Protein AF-A0A0R2UI13-F1 (afdb_monomer)

Radius of gyration: 18.14 Å; Cα contacts (8 Å, |Δi|>4): 57; chains: 1; bounding box: 34×24×58 Å

Sequence (85 aa):
MQAKSSALMHTVLMRWIGKTLILLGLIASIGSLWSETAWALYAPIYQYHEIMRLVEGLVPYYPFVPYLPMFLIAAGAYLIAKSSA

Secondary structure (DSSP, 8-state):
-HHHHHHHHHHHHHHHHHHHHHHHHHHHTSGGGTHHHHHHHHHHHHHH-HHHHHHHHH-SS-TTTTHHHHHHHHHHHHHHHHHH-

Nearest PDB structures (foldseek):
  2vrz-assembly1_B  TM=5.554E-01  e=1.442E+00  Staphylococcus aureus
  3zbh-assembly2_G  TM=5.735E-01  e=5.326E+00  Geobacillus thermodenitrificans
  3o9o-assembly1_B  TM=3.823E-01  e=3.730E+00  Streptococcus agalactiae NEM316

Mean predicted aligned error: 8.91 Å

Solvent-accessible surface area (backbone atoms only — not comparable to full-atom values): 4588 Å² total; per-residue (Å²): 117,69,68,62,53,54,52,51,52,51,30,54,49,36,37,51,54,12,52,50,29,30,51,50,11,59,57,44,61,48,45,87,82,46,49,67,61,56,44,63,71,39,46,65,60,53,76,76,32,74,69,51,59,55,50,37,78,76,37,84,67,64,89,50,62,71,48,53,19,49,47,29,30,50,53,9,51,49,35,36,52,62,52,73,107

Organism: NCBI:txid1655626

Foldseek 3Di:
DVVVVVLVVLLVVLLVQLVVLLVVLVVLLPVVVCVVVVCVVCVVVVVPDPVVVVVCVVPVPDPCNNVSSVVSNVSSVVSNVVSVD

pLDDT: mean 78.59, std 13.04, range [56.0, 96.69]

Structure (mmCIF, N/CA/C/O backbone):
data_AF-A0A0R2UI13-F1
#
_entry.id   AF-A0A0R2UI13-F1
#
loop_
_atom_site.group_PDB
_atom_site.id
_atom_site.type_symbol
_atom_site.label_atom_id
_atom_site.label_alt_id
_atom_site.label_comp_id
_atom_site.label_asym_id
_atom_site.label_entity_id
_atom_site.label_seq_id
_atom_site.pdbx_PDB_ins_code
_atom_site.Cartn_x
_atom_site.Cartn_y
_atom_site.Cartn_z
_atom_site.occupancy
_atom_site.B_iso_or_equiv
_atom_site.auth_seq_id
_atom_site.auth_comp_id
_atom_site.auth_asym_id
_atom_site.auth_atom_id
_atom_site.pdbx_PDB_model_num
ATOM 1 N N . MET A 1 1 ? -10.398 -8.730 36.901 1.00 59.22 1 MET A N 1
ATOM 2 C CA . MET A 1 1 ? -10.317 -7.349 36.356 1.00 59.22 1 MET A CA 1
ATOM 3 C C . MET A 1 1 ? -9.200 -7.174 35.322 1.00 59.22 1 MET A C 1
ATOM 5 O O . MET A 1 1 ? -9.434 -6.522 34.314 1.00 59.22 1 MET A O 1
ATOM 9 N N . GLN A 1 2 ? -8.035 -7.803 35.503 1.00 62.66 2 GLN A N 1
ATOM 10 C CA . GLN A 1 2 ? -6.862 -7.675 34.619 1.00 62.66 2 GLN A CA 1
ATOM 11 C C . GLN A 1 2 ? -7.109 -8.082 33.147 1.00 62.66 2 GLN A C 1
ATOM 13 O O . GLN A 1 2 ? -6.693 -7.373 32.236 1.00 62.66 2 GLN A O 1
ATOM 18 N N . ALA A 1 3 ? -7.879 -9.151 32.905 1.00 64.75 3 ALA A N 1
ATOM 19 C CA . ALA A 1 3 ? -8.203 -9.627 31.553 1.00 64.75 3 ALA A CA 1
ATOM 20 C C . ALA A 1 3 ? -9.036 -8.631 30.717 1.00 64.75 3 ALA A C 1
ATOM 22 O O . ALA A 1 3 ? -8.817 -8.493 29.518 1.00 64.75 3 ALA A O 1
ATOM 23 N N . LYS A 1 4 ? -9.955 -7.880 31.347 1.00 65.44 4 LYS A N 1
ATOM 24 C CA . LYS A 1 4 ? -10.754 -6.852 30.653 1.00 65.44 4 LYS A CA 1
ATOM 25 C C . LYS A 1 4 ? -9.906 -5.649 30.226 1.00 65.44 4 LYS A C 1
ATOM 27 O O . LYS A 1 4 ? -10.134 -5.102 29.154 1.00 65.44 4 LYS A O 1
ATOM 32 N N . SER A 1 5 ? -8.923 -5.264 31.043 1.00 71.31 5 SER A N 1
ATOM 33 C CA . SER A 1 5 ? -7.991 -4.170 30.729 1.00 71.31 5 SER A CA 1
ATOM 34 C C . SER A 1 5 ? -7.073 -4.527 29.551 1.00 71.31 5 SER A C 1
ATOM 36 O O . SER A 1 5 ? -6.915 -3.743 28.618 1.00 71.31 5 SER A O 1
ATOM 38 N N . SER A 1 6 ? -6.551 -5.758 29.537 1.00 77.25 6 SER A N 1
ATOM 39 C CA . SER A 1 6 ? -5.730 -6.281 28.436 1.00 77.25 6 SER A CA 1
ATOM 40 C C . SER A 1 6 ? -6.499 -6.338 27.109 1.00 77.25 6 SER A C 1
ATOM 42 O O . SER A 1 6 ? -5.965 -5.923 26.080 1.00 77.25 6 SER A O 1
ATOM 44 N N . ALA A 1 7 ? -7.757 -6.790 27.132 1.00 78.00 7 ALA A N 1
ATOM 45 C CA . ALA A 1 7 ? -8.598 -6.850 25.939 1.00 78.00 7 ALA A CA 1
ATOM 46 C C . ALA A 1 7 ? -8.889 -5.450 25.371 1.00 78.00 7 ALA A C 1
ATOM 48 O O . ALA A 1 7 ? -8.755 -5.226 24.171 1.00 78.00 7 ALA A O 1
ATOM 49 N N . LEU A 1 8 ? -9.201 -4.482 26.241 1.00 82.50 8 LEU A N 1
ATOM 50 C CA . LEU A 1 8 ? -9.419 -3.089 25.845 1.00 82.50 8 LEU A CA 1
ATOM 51 C C . LEU A 1 8 ? -8.163 -2.479 25.204 1.00 82.50 8 LEU A C 1
ATOM 53 O O . LEU A 1 8 ? -8.247 -1.839 24.156 1.00 82.50 8 LEU A O 1
ATOM 57 N N . MET A 1 9 ? -6.995 -2.698 25.813 1.00 86.25 9 MET A N 1
ATOM 58 C CA . MET A 1 9 ? -5.720 -2.184 25.313 1.00 86.25 9 MET A CA 1
ATOM 59 C C . MET A 1 9 ? -5.374 -2.772 23.940 1.00 86.25 9 MET A C 1
ATOM 61 O O . MET A 1 9 ? -4.953 -2.042 23.044 1.00 86.25 9 MET A O 1
ATOM 65 N N . HIS A 1 10 ? -5.631 -4.068 23.744 1.00 85.94 10 HIS A N 1
ATOM 66 C CA . HIS A 1 10 ? -5.467 -4.736 22.456 1.00 85.94 10 HIS A CA 1
ATOM 67 C C . HIS A 1 10 ? -6.404 -4.158 21.382 1.00 85.94 10 HIS A C 1
ATOM 69 O O . HIS A 1 10 ? -5.961 -3.852 20.275 1.00 85.94 10 HIS A O 1
ATOM 75 N N . THR A 1 11 ? -7.681 -3.931 21.703 1.00 88.06 11 THR A N 1
ATOM 76 C CA . THR A 1 11 ? -8.640 -3.302 20.780 1.00 88.06 11 THR A CA 1
ATOM 77 C C . THR A 1 11 ? -8.213 -1.892 20.378 1.00 88.06 11 THR A C 1
ATOM 79 O O . THR A 1 11 ? -8.233 -1.551 19.195 1.00 88.06 11 THR A O 1
ATOM 82 N N . VAL A 1 12 ? -7.795 -1.065 21.340 1.00 91.69 12 VAL A N 1
ATOM 83 C CA . VAL A 1 12 ? -7.322 0.301 21.065 1.00 91.69 12 VAL A CA 1
ATOM 84 C C . VAL A 1 12 ? -6.087 0.275 20.166 1.00 91.69 12 VAL A C 1
ATOM 86 O O . VAL A 1 12 ? -6.035 1.023 19.189 1.00 91.69 12 VAL A O 1
ATOM 89 N N . LEU A 1 13 ? -5.133 -0.614 20.445 1.00 93.38 13 LEU A N 1
ATOM 90 C CA . LEU A 1 13 ? -3.922 -0.767 19.645 1.00 93.38 13 LEU A CA 1
ATOM 91 C C . LEU A 1 13 ? -4.237 -1.184 18.202 1.00 93.38 13 LEU A C 1
ATOM 93 O O . LEU A 1 13 ? -3.754 -0.553 17.266 1.00 93.38 13 LEU A O 1
ATOM 97 N N . MET A 1 14 ? -5.100 -2.185 18.008 1.00 91.94 14 MET A N 1
ATOM 98 C CA . MET A 1 14 ? -5.493 -2.647 16.671 1.00 91.94 14 MET A CA 1
ATOM 99 C C . MET A 1 1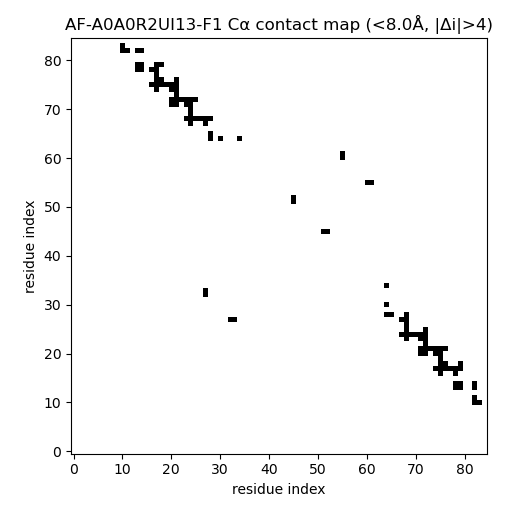4 ? -6.201 -1.558 15.861 1.00 91.94 14 MET A C 1
ATOM 101 O O . MET A 1 14 ? -5.946 -1.409 14.666 1.00 91.94 14 MET A O 1
ATOM 105 N N . ARG A 1 15 ? -7.040 -0.738 16.506 1.00 92.12 15 ARG A N 1
ATOM 106 C CA . ARG A 1 15 ? -7.671 0.420 15.857 1.00 92.12 15 ARG A CA 1
ATOM 107 C C . ARG A 1 15 ? -6.654 1.478 15.446 1.00 92.12 15 ARG A C 1
ATOM 109 O O . ARG A 1 15 ? -6.787 2.046 14.365 1.00 92.12 15 ARG A O 1
ATOM 116 N N . TRP A 1 16 ? -5.659 1.751 16.288 1.00 95.62 16 TRP A N 1
ATOM 117 C CA . TRP A 1 16 ? -4.580 2.683 15.960 1.00 95.62 16 TRP A CA 1
ATOM 118 C C . TRP A 1 16 ? -3.745 2.188 14.784 1.00 95.62 16 TRP A C 1
ATOM 120 O O . TRP A 1 16 ? -3.587 2.923 13.814 1.00 95.62 16 TRP A O 1
ATOM 130 N N . ILE A 1 17 ? -3.299 0.930 14.821 1.00 95.56 17 ILE A N 1
ATOM 131 C CA . ILE A 1 17 ? -2.562 0.303 13.715 1.00 95.56 17 ILE A CA 1
ATOM 132 C C . ILE A 1 17 ? -3.391 0.362 12.428 1.00 95.56 17 ILE A C 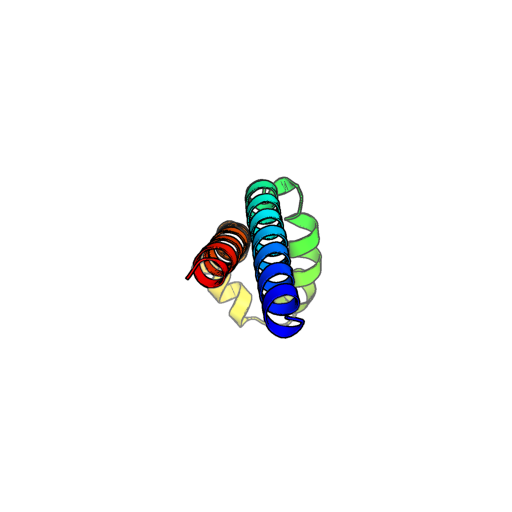1
ATOM 134 O O . ILE A 1 17 ? -2.885 0.778 11.388 1.00 95.56 17 ILE A O 1
ATOM 138 N N . GLY A 1 18 ? -4.679 0.017 12.500 1.00 95.31 18 GLY A N 1
ATOM 139 C CA . GLY A 1 18 ? -5.555 0.043 11.335 1.00 95.31 18 GLY A CA 1
ATOM 140 C C . GLY A 1 18 ? -5.722 1.439 10.728 1.00 95.31 18 GLY A C 1
ATOM 141 O O . GLY A 1 18 ? -5.634 1.591 9.512 1.00 95.31 18 GLY A O 1
ATOM 142 N N . LYS A 1 19 ? -5.879 2.482 11.555 1.00 96.12 19 LYS A N 1
ATOM 143 C CA . LYS A 1 19 ? -5.930 3.878 11.083 1.00 96.12 19 LYS A CA 1
ATOM 144 C C . LYS A 1 19 ? -4.620 4.309 10.427 1.00 96.12 19 LYS A C 1
ATOM 146 O O . LYS A 1 19 ? -4.655 4.945 9.377 1.00 96.12 19 LYS A O 1
ATOM 151 N N . THR A 1 20 ? -3.484 3.944 11.018 1.00 96.69 20 THR A N 1
ATOM 152 C CA . THR A 1 20 ? -2.161 4.242 10.457 1.00 96.69 20 THR A CA 1
ATOM 153 C C . THR A 1 20 ? -1.983 3.585 9.091 1.00 96.69 20 THR A C 1
ATOM 155 O O . THR A 1 20 ? -1.525 4.242 8.164 1.00 96.69 20 THR A O 1
ATOM 158 N N . LEU A 1 21 ? -2.402 2.327 8.926 1.00 95.38 21 LEU A N 1
ATOM 159 C CA . LEU A 1 21 ? -2.340 1.634 7.636 1.00 95.38 21 LEU A CA 1
ATOM 160 C C . LEU A 1 21 ? -3.212 2.302 6.569 1.00 95.38 21 LEU A C 1
ATOM 162 O O . LEU A 1 21 ? -2.751 2.487 5.447 1.00 95.38 21 LEU A O 1
ATOM 166 N N . ILE A 1 22 ? -4.429 2.728 6.918 1.00 96.12 22 ILE A N 1
ATOM 167 C CA . ILE A 1 22 ? -5.288 3.480 5.991 1.00 96.12 22 ILE A CA 1
ATOM 168 C C . ILE A 1 22 ? -4.608 4.786 5.573 1.00 96.12 22 ILE A C 1
ATOM 170 O O . ILE A 1 22 ? -4.548 5.082 4.383 1.00 96.12 22 ILE A O 1
ATOM 174 N N . LEU A 1 23 ? -4.056 5.547 6.525 1.00 95.19 23 LEU A N 1
ATOM 175 C CA . LEU A 1 23 ? -3.353 6.797 6.230 1.00 95.19 23 LEU A CA 1
ATOM 176 C C . LEU A 1 23 ? -2.150 6.560 5.304 1.00 95.19 23 LEU A C 1
ATOM 178 O O . LEU A 1 23 ? -1.978 7.280 4.324 1.00 95.19 23 LEU A O 1
ATOM 182 N N . LEU A 1 24 ? -1.353 5.526 5.580 1.00 92.06 24 LEU A N 1
ATOM 183 C CA . LEU A 1 24 ? -0.221 5.140 4.739 1.00 92.06 24 LEU A CA 1
ATOM 184 C C . LEU A 1 24 ? -0.669 4.725 3.336 1.00 92.06 24 LEU A C 1
ATOM 186 O O . LEU A 1 24 ? -0.028 5.117 2.370 1.00 92.06 2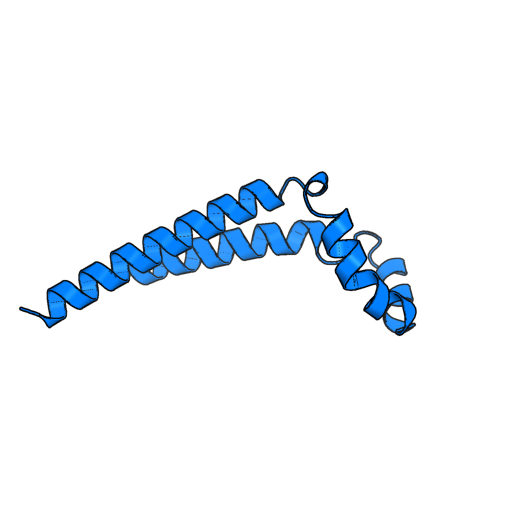4 LEU A O 1
ATOM 190 N N . GLY A 1 25 ? -1.774 3.989 3.204 1.00 90.19 25 GLY A N 1
ATOM 191 C CA . GLY A 1 25 ? -2.337 3.631 1.902 1.00 90.19 25 GLY A CA 1
ATOM 192 C C . GLY A 1 25 ? -2.838 4.844 1.114 1.00 90.19 25 GLY A C 1
ATOM 193 O O . GLY A 1 25 ? -2.592 4.947 -0.086 1.00 90.19 25 GLY A O 1
ATOM 194 N N . LEU A 1 26 ? -3.461 5.818 1.784 1.00 91.00 26 LEU A N 1
ATOM 19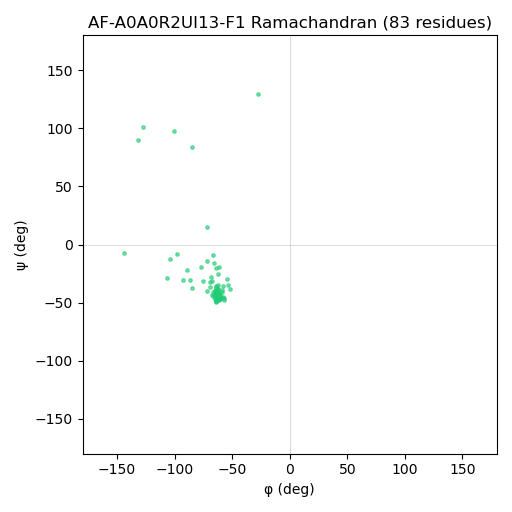5 C CA . LEU A 1 26 ? -3.861 7.083 1.159 1.00 91.00 26 LEU A CA 1
ATOM 196 C C . LEU A 1 26 ? -2.645 7.890 0.679 1.00 91.00 26 LEU A C 1
ATOM 198 O O . LEU A 1 26 ? -2.646 8.375 -0.447 1.00 91.00 26 LEU A O 1
ATOM 202 N N . ILE A 1 27 ? -1.581 7.978 1.482 1.00 87.62 27 ILE A N 1
ATOM 203 C CA . ILE A 1 27 ? -0.325 8.636 1.081 1.00 87.62 27 ILE A CA 1
ATOM 204 C C . ILE A 1 27 ? 0.329 7.881 -0.084 1.00 87.62 27 ILE A C 1
ATOM 206 O O . ILE A 1 27 ? 0.738 8.491 -1.069 1.00 87.62 27 ILE A O 1
ATOM 210 N N . ALA A 1 28 ? 0.366 6.549 -0.015 1.00 83.94 28 ALA A N 1
ATOM 211 C CA . ALA A 1 28 ? 0.904 5.693 -1.066 1.00 83.94 28 ALA A CA 1
ATOM 212 C C . ALA A 1 28 ? 0.085 5.758 -2.367 1.00 83.94 28 ALA A C 1
ATOM 214 O O . ALA A 1 28 ? 0.585 5.378 -3.421 1.00 83.94 28 ALA A O 1
ATOM 215 N N . SER A 1 29 ? -1.142 6.284 -2.343 1.00 81.88 29 SER A N 1
ATOM 216 C CA . SER A 1 29 ? -1.903 6.539 -3.575 1.00 81.88 29 SER A CA 1
ATOM 217 C C . SER A 1 29 ? -1.218 7.590 -4.463 1.00 81.88 29 SER A C 1
ATOM 219 O O . SER A 1 29 ? -1.446 7.62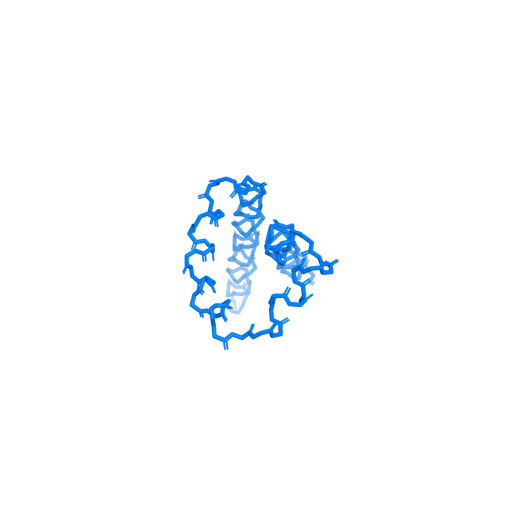9 -5.670 1.00 81.88 29 SER A O 1
ATOM 221 N N . ILE A 1 30 ? -0.325 8.407 -3.893 1.00 84.00 30 ILE A N 1
ATOM 222 C CA . ILE A 1 30 ? 0.550 9.316 -4.633 1.00 84.00 30 ILE A CA 1
ATOM 223 C C . ILE A 1 30 ? 1.793 8.532 -5.076 1.00 84.00 30 ILE A C 1
ATOM 225 O O . ILE A 1 30 ? 2.832 8.540 -4.415 1.00 84.00 30 ILE A O 1
ATOM 229 N N . GLY A 1 31 ? 1.672 7.827 -6.204 1.00 71.94 31 GLY A N 1
ATOM 230 C CA . GLY A 1 31 ? 2.719 6.942 -6.730 1.00 71.94 31 GLY A CA 1
ATOM 231 C C . GLY A 1 31 ? 4.090 7.611 -6.887 1.00 71.94 31 GLY A C 1
ATOM 232 O O . GLY A 1 31 ? 5.105 6.986 -6.600 1.00 71.94 31 GLY A O 1
ATOM 233 N N . SER A 1 32 ? 4.130 8.898 -7.246 1.00 76.31 32 SER A N 1
ATOM 234 C CA . SER A 1 32 ? 5.378 9.650 -7.446 1.00 76.31 32 SER A CA 1
ATOM 235 C C . SER A 1 32 ? 6.261 9.764 -6.199 1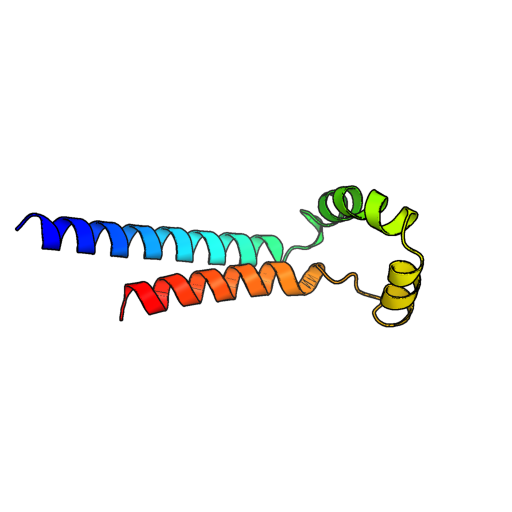.00 76.31 32 SER A C 1
ATOM 237 O O . SER A 1 32 ? 7.451 10.023 -6.333 1.00 76.31 32 SER A O 1
ATOM 239 N N . LEU A 1 33 ? 5.717 9.565 -4.993 1.00 78.75 33 LEU A N 1
ATOM 240 C CA . LEU A 1 33 ? 6.486 9.666 -3.747 1.00 78.75 33 LEU A CA 1
ATOM 241 C C . LEU A 1 33 ? 7.369 8.444 -3.470 1.00 78.75 33 LEU A C 1
ATOM 243 O O . LEU A 1 33 ? 8.272 8.518 -2.641 1.00 78.75 33 LEU A O 1
ATOM 247 N N . TRP A 1 34 ? 7.089 7.308 -4.104 1.00 77.12 34 TRP A N 1
ATOM 248 C CA . TRP A 1 34 ? 7.730 6.035 -3.763 1.00 77.12 34 TRP A CA 1
ATOM 249 C C . TRP A 1 34 ? 7.995 5.133 -4.971 1.00 77.12 34 TRP A C 1
ATOM 251 O O . TRP A 1 34 ? 8.674 4.117 -4.821 1.00 77.12 34 TRP A O 1
ATOM 261 N N . SER A 1 35 ? 7.504 5.489 -6.162 1.00 75.44 35 SER A N 1
ATOM 262 C CA . SER A 1 35 ? 7.651 4.691 -7.381 1.00 75.44 35 SER A CA 1
ATOM 263 C C . SER A 1 35 ? 9.108 4.442 -7.751 1.00 75.44 35 SER A C 1
ATOM 265 O O . SER A 1 35 ? 9.443 3.326 -8.129 1.00 75.44 35 SER A O 1
ATOM 267 N N . GLU A 1 36 ? 9.982 5.442 -7.609 1.00 78.88 36 GLU A N 1
ATOM 268 C CA . GLU A 1 36 ? 11.410 5.289 -7.915 1.00 78.88 36 GLU A CA 1
ATOM 269 C C . GLU A 1 36 ? 12.094 4.320 -6.950 1.00 78.88 36 GLU A C 1
ATOM 271 O O . GLU A 1 36 ? 12.818 3.424 -7.373 1.00 78.88 36 GLU A O 1
ATOM 276 N N . THR A 1 37 ? 11.810 4.442 -5.654 1.00 79.75 37 THR A N 1
ATOM 277 C CA . THR A 1 37 ? 12.353 3.546 -4.627 1.00 79.75 37 THR A CA 1
ATOM 278 C C . THR A 1 37 ? 11.846 2.116 -4.809 1.00 79.75 37 THR A C 1
ATOM 280 O O . THR A 1 37 ? 12.623 1.166 -4.728 1.00 79.75 37 THR A O 1
ATOM 283 N N . ALA A 1 38 ? 10.552 1.942 -5.091 1.00 76.50 38 ALA A N 1
ATOM 284 C CA . ALA A 1 38 ? 9.981 0.629 -5.380 1.00 76.50 38 ALA A CA 1
ATOM 285 C C . ALA A 1 38 ? 10.565 0.027 -6.661 1.00 76.50 38 ALA A C 1
ATOM 287 O O . ALA A 1 38 ? 10.870 -1.165 -6.691 1.00 76.50 38 ALA A O 1
ATOM 288 N N . TRP A 1 39 ? 10.782 0.847 -7.691 1.00 74.81 39 TRP A N 1
ATOM 289 C CA . TRP A 1 39 ? 11.461 0.421 -8.906 1.00 74.81 39 TRP A CA 1
ATOM 290 C C . TRP A 1 39 ? 12.905 0.006 -8.630 1.00 74.81 39 TRP A C 1
ATOM 292 O O . TRP A 1 39 ? 13.317 -1.053 -9.082 1.00 74.81 39 TRP A O 1
ATOM 302 N N . ALA A 1 40 ? 13.660 0.763 -7.835 1.00 80.75 40 ALA A N 1
ATOM 303 C CA . ALA A 1 40 ? 15.037 0.422 -7.480 1.00 80.75 40 ALA A CA 1
ATOM 304 C C . ALA A 1 40 ? 15.138 -0.902 -6.703 1.00 80.75 40 ALA A C 1
ATOM 306 O O . ALA A 1 40 ? 16.046 -1.692 -6.951 1.00 80.75 40 ALA A O 1
ATOM 307 N N . LEU A 1 41 ? 14.189 -1.177 -5.801 1.00 78.31 41 LEU A N 1
ATOM 308 C CA . LEU A 1 41 ? 14.098 -2.462 -5.096 1.00 78.31 41 LEU A CA 1
ATOM 309 C C . LEU A 1 41 ? 13.722 -3.616 -6.028 1.00 78.31 41 LEU A C 1
ATOM 311 O O . LEU A 1 41 ? 14.134 -4.754 -5.809 1.00 78.31 41 LEU A O 1
ATOM 315 N N . TYR A 1 42 ? 12.940 -3.327 -7.063 1.00 72.00 42 TYR A N 1
ATOM 316 C CA . TYR A 1 42 ? 12.485 -4.327 -8.012 1.00 72.00 42 TYR A CA 1
ATOM 317 C C . TYR A 1 42 ? 13.455 -4.581 -9.177 1.00 72.00 42 TYR A C 1
ATOM 319 O O . TYR A 1 42 ? 13.536 -5.703 -9.675 1.00 72.00 42 TYR A O 1
ATOM 327 N N . ALA A 1 43 ? 14.221 -3.575 -9.595 1.00 76.62 43 ALA A N 1
ATOM 328 C CA . ALA A 1 43 ? 15.111 -3.621 -10.749 1.00 76.62 43 ALA A CA 1
ATOM 329 C C . ALA A 1 43 ? 16.076 -4.825 -10.757 1.00 76.62 43 ALA A C 1
ATOM 331 O O . ALA A 1 43 ? 16.250 -5.415 -11.824 1.00 76.62 43 ALA A O 1
ATOM 332 N N . PRO A 1 44 ? 16.646 -5.277 -9.619 1.00 76.19 44 PRO A N 1
ATOM 333 C CA . PRO A 1 44 ? 17.441 -6.500 -9.594 1.00 76.19 44 PRO A CA 1
ATOM 334 C C . PRO A 1 44 ? 16.624 -7.725 -10.020 1.00 76.19 44 PRO A C 1
ATOM 336 O O . PRO A 1 44 ? 17.056 -8.494 -10.868 1.00 76.19 44 PRO A O 1
ATOM 339 N N . ILE A 1 45 ? 15.409 -7.892 -9.496 1.00 71.81 45 ILE A N 1
ATOM 340 C CA . ILE A 1 45 ? 14.535 -9.029 -9.828 1.00 71.81 45 ILE A CA 1
ATOM 341 C C . ILE A 1 45 ? 14.147 -8.982 -11.310 1.00 71.81 45 ILE A C 1
ATOM 343 O O . ILE A 1 45 ? 14.187 -10.011 -11.987 1.00 71.81 45 ILE A O 1
ATOM 347 N N . TYR A 1 46 ? 13.841 -7.783 -11.810 1.00 67.25 46 TYR A N 1
ATOM 348 C CA . TYR A 1 46 ? 13.518 -7.530 -13.212 1.00 67.25 46 TYR A CA 1
ATOM 349 C C . TYR A 1 46 ? 14.636 -7.942 -14.172 1.00 67.25 46 TYR A C 1
ATOM 351 O O . TYR A 1 46 ? 14.381 -8.580 -15.190 1.00 67.25 46 TYR A O 1
ATOM 359 N N . GLN A 1 47 ? 15.882 -7.593 -13.846 1.00 68.56 47 GLN A N 1
ATOM 360 C CA . GLN A 1 47 ? 17.037 -7.852 -14.705 1.00 68.56 47 GLN A CA 1
ATOM 361 C C . GLN A 1 47 ? 17.373 -9.343 -14.831 1.00 68.56 47 GLN A C 1
ATOM 363 O O . GLN A 1 47 ? 17.908 -9.749 -15.860 1.00 68.56 47 GLN A O 1
ATOM 368 N N . TYR A 1 48 ? 17.045 -10.160 -13.825 1.00 66.38 48 TYR A N 1
ATOM 369 C CA . TYR A 1 48 ? 17.396 -11.585 -13.807 1.00 66.38 48 TYR A CA 1
ATOM 370 C C . TYR A 1 48 ? 16.272 -12.533 -14.257 1.00 66.38 48 TYR A C 1
ATOM 372 O O . TYR A 1 48 ? 16.532 -13.724 -14.412 1.00 66.38 48 TYR A O 1
ATOM 380 N N . HIS A 1 49 ? 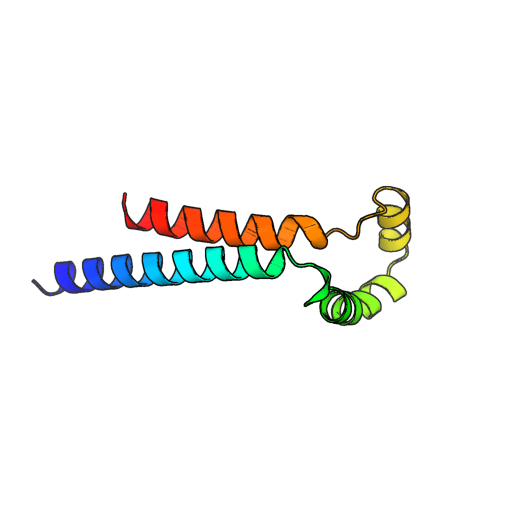15.039 -12.056 -14.473 1.00 64.44 49 HIS A N 1
ATOM 381 C CA . HIS A 1 49 ? 13.895 -12.932 -14.765 1.00 64.44 49 HIS A CA 1
ATOM 382 C C . HIS A 1 49 ? 13.150 -12.520 -16.041 1.00 64.44 49 HIS A C 1
ATOM 384 O O . HIS A 1 49 ? 12.291 -11.640 -16.018 1.00 64.44 49 HIS A O 1
ATOM 390 N N . GLU A 1 50 ? 13.398 -13.235 -17.146 1.00 66.69 50 GLU A N 1
ATOM 391 C CA . GLU A 1 50 ? 12.710 -13.029 -18.437 1.00 66.69 50 GLU A CA 1
ATOM 392 C C . GLU A 1 50 ? 11.177 -13.101 -18.338 1.00 66.69 50 GLU A C 1
ATOM 394 O O . GLU A 1 50 ? 10.467 -12.402 -19.062 1.00 66.69 50 GLU A O 1
ATOM 399 N N . ILE A 1 51 ? 10.662 -13.885 -17.387 1.00 65.88 51 ILE A N 1
ATOM 400 C CA . ILE A 1 51 ? 9.227 -14.011 -17.101 1.00 65.88 51 ILE A CA 1
ATOM 401 C C . ILE A 1 51 ? 8.611 -12.647 -16.756 1.00 65.88 51 ILE A C 1
ATOM 403 O O . ILE A 1 51 ? 7.485 -12.362 -17.160 1.00 65.88 51 ILE A O 1
ATOM 407 N N . MET A 1 52 ? 9.347 -11.770 -16.070 1.00 62.31 52 MET A N 1
ATOM 408 C CA . MET A 1 52 ? 8.819 -10.470 -15.659 1.00 62.31 52 MET A CA 1
ATOM 409 C C . MET A 1 52 ? 8.727 -9.449 -16.792 1.00 62.31 52 MET A C 1
ATOM 411 O O . MET A 1 52 ? 7.775 -8.671 -16.813 1.00 62.31 52 MET A O 1
ATOM 415 N N . ARG A 1 53 ? 9.629 -9.498 -17.783 1.00 64.69 53 ARG A N 1
ATOM 416 C CA . ARG A 1 53 ? 9.474 -8.714 -19.026 1.00 64.69 53 ARG A CA 1
ATOM 417 C C . ARG A 1 53 ? 8.216 -9.122 -19.793 1.00 64.69 53 ARG A C 1
ATOM 419 O O . ARG A 1 53 ? 7.563 -8.279 -20.400 1.00 64.69 53 ARG A O 1
ATOM 426 N N . LEU A 1 54 ? 7.868 -10.408 -19.752 1.00 66.62 54 LEU A N 1
ATOM 427 C CA . LEU A 1 54 ? 6.690 -10.951 -20.428 1.00 66.62 54 LEU A CA 1
ATOM 428 C C . LEU A 1 54 ? 5.388 -10.509 -19.738 1.00 66.62 54 LEU A C 1
ATOM 430 O O . LEU A 1 54 ? 4.433 -10.127 -20.410 1.00 66.62 54 LEU A O 1
ATOM 434 N N . VAL A 1 55 ? 5.373 -10.482 -18.401 1.00 62.88 55 VAL A N 1
ATOM 435 C CA . VAL A 1 55 ? 4.237 -9.986 -17.602 1.00 62.88 55 VAL A CA 1
ATOM 436 C C . VAL A 1 55 ? 4.020 -8.479 -17.791 1.00 62.88 55 VAL A C 1
ATOM 438 O O . VAL A 1 55 ? 2.876 -8.060 -17.948 1.00 62.88 55 VAL A O 1
ATOM 441 N N . GLU A 1 56 ? 5.077 -7.665 -17.855 1.00 60.50 56 GLU A N 1
ATOM 442 C CA . GLU A 1 56 ? 4.961 -6.227 -18.166 1.00 60.50 56 GLU A CA 1
ATOM 443 C C . GLU A 1 56 ? 4.416 -5.955 -19.573 1.00 60.50 56 GLU A C 1
ATOM 445 O O . GLU A 1 56 ? 3.631 -5.028 -19.762 1.00 60.50 56 GLU A O 1
ATOM 450 N N . GLY A 1 57 ? 4.789 -6.773 -20.565 1.00 65.00 57 GLY A N 1
ATOM 451 C CA . GLY A 1 57 ? 4.236 -6.665 -21.918 1.00 65.00 57 GLY A CA 1
ATOM 452 C C . GLY A 1 57 ? 2.722 -6.909 -21.974 1.00 65.00 57 GLY A C 1
ATOM 453 O O . GLY A 1 57 ? 2.050 -6.402 -22.870 1.00 65.00 57 GLY A O 1
ATOM 454 N N . LEU A 1 58 ? 2.182 -7.656 -21.006 1.00 62.12 58 LEU A N 1
ATOM 455 C CA . LEU A 1 58 ? 0.748 -7.920 -20.853 1.00 62.12 58 LEU A CA 1
ATOM 456 C C . LEU A 1 58 ? 0.059 -6.909 -19.923 1.00 62.12 58 LEU A C 1
ATOM 458 O O . LEU A 1 58 ? -1.122 -6.614 -20.101 1.00 62.12 58 LEU A O 1
ATOM 462 N N . VAL A 1 59 ? 0.784 -6.377 -18.937 1.00 60.41 59 VAL A N 1
ATOM 463 C CA . VAL A 1 59 ? 0.294 -5.416 -17.945 1.00 60.41 59 VAL A CA 1
ATOM 464 C 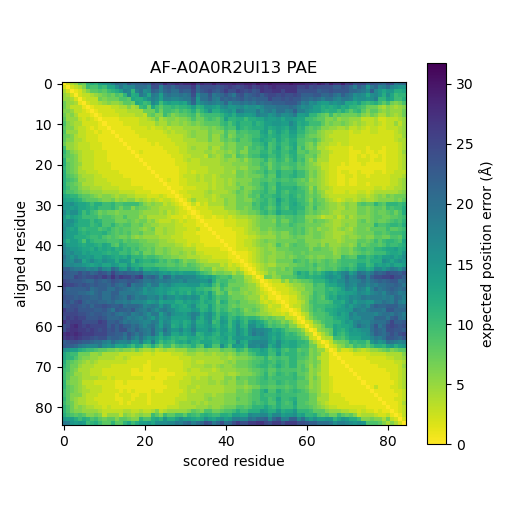C . VAL A 1 59 ? 1.298 -4.258 -17.857 1.00 60.41 59 VAL A C 1
ATOM 466 O O . VAL A 1 59 ? 2.209 -4.298 -17.030 1.00 60.41 59 VAL A O 1
ATOM 469 N N . PRO A 1 60 ? 1.132 -3.198 -18.673 1.00 56.38 60 PRO A N 1
ATOM 470 C CA . PRO A 1 60 ? 2.099 -2.097 -18.765 1.00 56.38 60 PRO A CA 1
ATOM 471 C C . PRO A 1 60 ? 2.202 -1.259 -17.479 1.00 56.38 60 PRO A C 1
ATOM 473 O O . PRO A 1 60 ? 3.095 -0.426 -17.343 1.00 56.38 60 PRO A O 1
ATOM 476 N N . TYR A 1 61 ? 1.309 -1.491 -16.515 1.00 56.78 61 TYR A N 1
ATOM 477 C CA . TYR A 1 61 ? 1.400 -0.943 -15.171 1.00 56.78 61 TYR A CA 1
ATOM 478 C C . TYR A 1 61 ? 1.936 -2.008 -14.233 1.00 56.78 61 TYR A C 1
ATOM 480 O O . TYR A 1 61 ? 1.211 -2.864 -13.730 1.00 56.78 61 TYR A O 1
ATOM 488 N N . TYR A 1 62 ? 3.236 -1.905 -14.012 1.00 56.00 62 TYR A N 1
ATOM 489 C CA . TYR A 1 62 ? 3.987 -2.557 -12.962 1.00 56.00 62 TYR A CA 1
ATOM 490 C C . TYR A 1 62 ? 3.130 -2.873 -11.702 1.00 56.00 62 TYR A C 1
ATOM 492 O O . TYR A 1 62 ? 2.455 -1.970 -11.189 1.00 56.00 62 TYR A O 1
ATOM 500 N N . PRO A 1 63 ? 3.125 -4.114 -11.165 1.00 56.56 63 PRO A N 1
ATOM 501 C CA . PRO A 1 63 ? 2.048 -4.676 -10.328 1.00 56.56 63 PRO A CA 1
ATOM 502 C C . PRO A 1 63 ? 1.944 -4.104 -8.904 1.00 56.56 63 PRO A C 1
ATOM 504 O O . PRO A 1 63 ? 1.286 -4.684 -8.047 1.00 56.56 63 PRO A O 1
ATOM 507 N N . PHE A 1 64 ? 2.579 -2.971 -8.615 1.00 56.00 64 PHE A N 1
ATOM 508 C CA . PHE A 1 64 ? 2.589 -2.362 -7.285 1.00 56.00 64 PHE A CA 1
ATOM 509 C C . PHE A 1 64 ? 1.722 -1.109 -7.180 1.00 56.00 64 PHE A C 1
ATOM 511 O O . PHE A 1 64 ? 1.202 -0.831 -6.100 1.00 56.00 64 PHE A O 1
ATOM 518 N N . VAL A 1 65 ? 1.536 -0.367 -8.278 1.00 59.00 65 VAL A N 1
ATOM 519 C CA . VAL A 1 65 ? 1.063 1.027 -8.200 1.00 59.00 65 VAL A CA 1
ATOM 520 C C . VAL A 1 65 ? -0.364 1.155 -7.645 1.00 59.00 65 VAL A C 1
ATOM 522 O O . VAL A 1 65 ? -0.547 1.950 -6.726 1.00 59.00 65 VAL A O 1
ATOM 525 N N . PRO A 1 66 ? -1.369 0.367 -8.082 1.00 63.44 66 PRO A N 1
ATOM 526 C CA . PRO A 1 66 ? -2.691 0.424 -7.456 1.00 63.44 66 PRO A CA 1
ATOM 527 C C . PRO A 1 66 ? -2.849 -0.545 -6.272 1.00 63.44 66 PRO A C 1
ATOM 529 O O . PRO A 1 66 ? -3.715 -0.342 -5.423 1.00 63.44 66 PRO A O 1
ATOM 532 N N . TYR A 1 67 ? -2.034 -1.600 -6.186 1.00 75.19 67 TYR A N 1
ATOM 533 C CA . TYR A 1 67 ? -2.285 -2.705 -5.256 1.00 75.19 67 TYR A CA 1
ATOM 534 C C . TYR A 1 67 ? -1.758 -2.451 -3.848 1.00 75.19 67 TYR A C 1
ATOM 536 O O . TYR A 1 67 ? -2.434 -2.808 -2.887 1.00 75.19 67 TYR A O 1
ATOM 544 N N . LEU A 1 68 ? -0.596 -1.807 -3.699 1.00 78.81 68 LEU A N 1
ATOM 545 C CA . LEU A 1 68 ? -0.051 -1.492 -2.377 1.00 78.81 68 LEU A CA 1
ATOM 546 C C . LEU A 1 68 ? -0.940 -0.494 -1.604 1.00 78.81 68 LEU A C 1
ATOM 548 O O . LEU A 1 68 ? -1.280 -0.789 -0.455 1.00 78.81 68 LEU A O 1
ATOM 552 N N . PRO A 1 69 ? -1.399 0.626 -2.204 1.00 86.31 69 PRO A N 1
ATOM 553 C CA . PRO A 1 69 ? -2.345 1.535 -1.554 1.00 86.31 69 PRO A CA 1
ATOM 554 C C . PRO A 1 69 ? -3.638 0.834 -1.125 1.00 86.31 69 PRO A C 1
ATOM 556 O O . PRO A 1 69 ? -4.057 0.939 0.029 1.00 86.31 69 PRO A O 1
ATOM 559 N N . MET A 1 70 ? -4.233 0.056 -2.035 1.00 88.56 70 MET A N 1
ATOM 560 C CA . MET A 1 70 ? -5.473 -0.680 -1.779 1.00 88.56 70 MET A CA 1
ATOM 561 C C . MET A 1 70 ? -5.302 -1.740 -0.691 1.00 88.56 70 MET A C 1
ATOM 563 O O . MET A 1 70 ? -6.163 -1.872 0.177 1.00 88.56 70 MET A O 1
ATOM 567 N N . PHE A 1 71 ? -4.182 -2.463 -0.698 1.00 88.06 71 PHE A N 1
ATOM 568 C CA . PHE A 1 71 ? -3.860 -3.454 0.322 1.00 88.06 71 PHE A CA 1
ATOM 569 C C . PHE A 1 71 ? -3.734 -2.816 1.707 1.00 88.06 71 PHE A C 1
ATOM 571 O O . PHE A 1 71 ? -4.338 -3.308 2.657 1.00 88.06 71 PHE A O 1
ATOM 578 N N . LEU A 1 72 ? -3.003 -1.704 1.825 1.00 91.56 72 LEU A N 1
ATOM 579 C CA . LEU A 1 72 ? -2.830 -0.991 3.093 1.00 91.56 72 LEU A CA 1
ATOM 580 C C . LEU A 1 72 ? -4.174 -0.500 3.651 1.00 91.56 72 LEU A C 1
ATOM 582 O O . LEU A 1 72 ? -4.463 -0.694 4.834 1.00 91.56 72 LEU A O 1
ATOM 586 N N . ILE A 1 73 ? -5.030 0.060 2.790 1.00 93.81 73 ILE A N 1
ATOM 587 C CA . ILE A 1 73 ? -6.374 0.510 3.173 1.00 93.81 73 ILE A CA 1
ATOM 588 C C . ILE A 1 73 ? -7.240 -0.677 3.613 1.00 93.81 73 ILE A C 1
ATOM 590 O O . ILE A 1 73 ? -7.848 -0.626 4.683 1.00 93.81 73 ILE A O 1
ATOM 594 N N . ALA A 1 74 ? -7.276 -1.760 2.832 1.00 93.94 74 ALA A N 1
ATOM 595 C CA . ALA A 1 74 ? -8.082 -2.941 3.132 1.00 93.94 74 ALA A CA 1
ATOM 596 C C . ALA A 1 74 ? -7.624 -3.650 4.417 1.00 93.94 74 ALA A C 1
ATOM 598 O O . ALA A 1 74 ? -8.451 -3.995 5.261 1.00 93.94 74 ALA A O 1
ATOM 599 N N . ALA A 1 75 ? -6.313 -3.818 4.607 1.00 94.69 75 ALA A N 1
ATOM 600 C CA . ALA A 1 75 ? -5.740 -4.400 5.816 1.00 94.69 75 ALA A CA 1
ATOM 601 C C . ALA A 1 75 ? -6.053 -3.542 7.049 1.00 94.69 75 ALA A C 1
ATOM 603 O O . ALA A 1 75 ? -6.468 -4.066 8.085 1.00 94.69 75 ALA A O 1
ATOM 604 N N . GLY A 1 76 ? -5.924 -2.217 6.933 1.00 95.44 76 GLY A N 1
ATOM 605 C CA . GLY A 1 76 ? -6.266 -1.301 8.014 1.00 95.44 76 GLY A CA 1
ATOM 606 C C . GLY A 1 76 ? -7.754 -1.328 8.372 1.00 95.44 76 GLY A C 1
ATOM 607 O O . GLY A 1 76 ? -8.105 -1.423 9.551 1.00 95.44 76 GLY A O 1
ATOM 608 N N . ALA A 1 77 ? -8.632 -1.334 7.365 1.00 95.50 77 ALA A N 1
ATOM 609 C CA . ALA A 1 77 ? -10.075 -1.461 7.551 1.00 95.50 77 ALA A CA 1
ATOM 610 C C . ALA A 1 77 ? -10.453 -2.795 8.215 1.00 95.50 77 ALA A C 1
ATOM 612 O O . ALA A 1 77 ? -11.253 -2.813 9.152 1.00 95.50 77 ALA A O 1
ATOM 613 N N . TYR A 1 78 ? -9.829 -3.898 7.793 1.00 95.81 78 TYR A N 1
ATOM 614 C CA . TYR A 1 78 ? -10.033 -5.216 8.389 1.00 95.81 78 TYR A CA 1
ATOM 615 C C . TYR A 1 78 ? -9.638 -5.251 9.871 1.00 95.81 78 TYR A C 1
ATOM 617 O O . TYR A 1 78 ? -10.406 -5.754 10.692 1.00 95.81 78 TYR A O 1
ATOM 625 N N . LEU A 1 79 ? -8.489 -4.675 10.245 1.00 94.00 79 LEU A N 1
ATOM 626 C CA . LEU A 1 79 ? -8.056 -4.612 11.648 1.00 94.00 79 LEU A CA 1
ATOM 627 C C . LEU A 1 79 ? -9.023 -3.797 12.515 1.00 94.00 79 LEU A C 1
ATOM 629 O O . LEU A 1 79 ? -9.362 -4.212 13.626 1.00 94.00 79 LEU A O 1
ATOM 633 N N . ILE A 1 80 ? -9.525 -2.669 12.003 1.00 93.69 80 ILE A N 1
ATOM 634 C CA . ILE A 1 80 ? -10.524 -1.859 12.712 1.00 93.69 80 ILE A CA 1
ATOM 635 C C . ILE A 1 80 ? -11.827 -2.646 12.885 1.00 93.69 80 ILE A C 1
ATOM 637 O O . ILE A 1 80 ? -12.345 -2.711 14.003 1.00 93.69 80 ILE A O 1
ATOM 641 N N . ALA A 1 81 ? -12.334 -3.266 11.818 1.00 91.81 81 ALA A N 1
ATOM 642 C CA . ALA A 1 81 ? -13.572 -4.038 11.853 1.00 91.81 81 ALA A CA 1
ATOM 643 C C . ALA A 1 81 ? -13.465 -5.217 12.829 1.00 91.81 81 ALA A C 1
ATOM 645 O O . ALA A 1 81 ? -14.306 -5.367 13.710 1.00 91.81 81 ALA A O 1
ATOM 646 N N . LYS A 1 82 ? -12.379 -5.993 12.748 1.00 90.75 82 LYS A N 1
ATOM 647 C CA . LYS A 1 82 ? -12.166 -7.162 13.604 1.00 90.75 82 LYS A CA 1
ATOM 648 C C . LYS A 1 82 ? -11.914 -6.817 15.067 1.00 90.75 82 LYS A C 1
ATOM 650 O O . LYS A 1 82 ? -12.303 -7.577 15.936 1.00 90.75 82 LYS A O 1
ATOM 655 N N . SER A 1 83 ? -11.284 -5.681 15.355 1.00 84.75 83 SER A N 1
ATOM 656 C CA . SER A 1 83 ? -11.111 -5.220 16.742 1.00 84.75 83 SER A CA 1
ATOM 657 C C . SER A 1 83 ? -12.407 -4.718 17.392 1.00 84.75 83 SER A C 1
ATOM 659 O O . SER A 1 83 ? -12.435 -4.506 18.604 1.00 84.75 83 SER A O 1
ATOM 661 N N . SER A 1 84 ? -13.445 -4.471 16.584 1.00 68.31 84 SER A N 1
ATOM 662 C CA . SER A 1 84 ? -14.739 -3.928 17.012 1.00 68.31 84 SER A CA 1
ATOM 663 C C . SER A 1 84 ? -15.856 -4.975 17.077 1.00 68.31 84 SER A C 1
ATOM 665 O O . SER A 1 84 ? -16.918 -4.656 17.608 1.00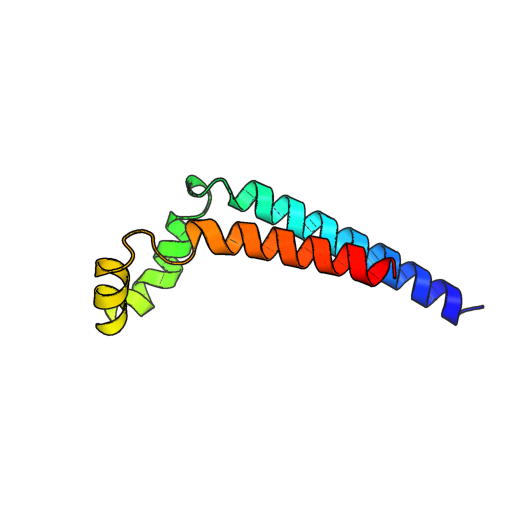 68.31 84 SER A O 1
ATOM 667 N N . ALA A 1 85 ? -15.620 -6.163 16.513 1.00 58.72 85 ALA A N 1
ATOM 668 C CA . ALA A 1 85 ? -16.482 -7.341 16.589 1.00 58.72 85 ALA A CA 1
ATOM 669 C C . ALA A 1 85 ? -16.093 -8.204 17.797 1.00 58.72 85 ALA A C 1
ATOM 671 O O . ALA A 1 85 ? -17.012 -8.779 18.416 1.00 58.72 85 ALA A O 1
#